Protein AF-A0A0F9KR98-F1 (afdb_monomer)

Foldseek 3Di:
DVVVVVVVVVVVVVVVVVCVVCVVVCVVCVPLVVCVVVVHQWDWDADPVRDIDIDGNVVVVVVPD

Sequence (65 aa):
MMIGLYLGLILFVIAIIALAKNVEEIRNDPIIYGMEKHEFSSCTCYADDGQYTNIILSDFQKGDT

Radius of gyration: 17.57 Å; Cα contacts (8 Å, |Δi|>4): 35; chains: 1; bounding box: 34×19×54 Å

Organism: NCBI:txid412755

Structure (mmCIF, N/CA/C/O backbone):
data_AF-A0A0F9KR98-F1
#
_entry.id   AF-A0A0F9KR98-F1
#
loop_
_atom_site.group_PDB
_atom_site.id
_atom_site.type_symbol
_atom_site.label_atom_id
_atom_site.label_alt_id
_atom_site.label_comp_id
_atom_site.label_asym_id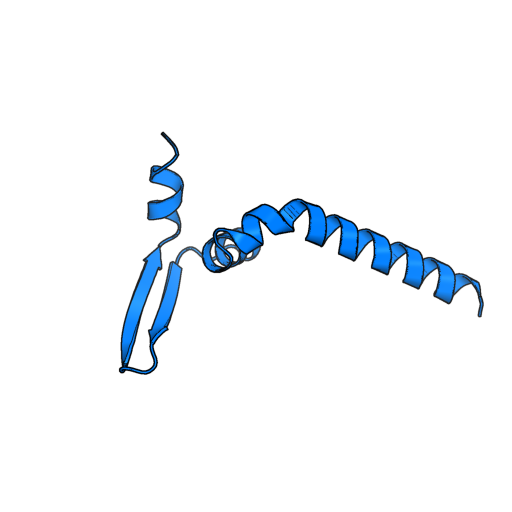
_atom_site.label_entity_id
_atom_site.label_seq_id
_atom_site.pdbx_PDB_ins_code
_atom_site.Cartn_x
_atom_site.Cartn_y
_atom_site.Cartn_z
_atom_site.occupancy
_atom_site.B_iso_or_equiv
_atom_site.auth_seq_id
_atom_site.auth_comp_id
_atom_site.auth_asym_id
_atom_site.auth_atom_id
_atom_site.pdbx_PDB_model_num
ATOM 1 N N . MET A 1 1 ? 3.991 0.381 -35.868 1.00 60.09 1 MET A N 1
ATOM 2 C CA . MET A 1 1 ? 3.161 -0.631 -35.172 1.00 60.09 1 MET A CA 1
ATOM 3 C C . MET A 1 1 ? 3.941 -1.461 -34.150 1.00 60.09 1 MET A C 1
ATOM 5 O O . MET A 1 1 ? 3.480 -1.532 -33.026 1.00 60.09 1 MET A O 1
ATOM 9 N N . MET A 1 2 ? 5.117 -2.025 -34.466 1.00 66.06 2 MET A N 1
ATOM 10 C CA . MET A 1 2 ? 5.872 -2.878 -33.517 1.00 66.06 2 MET A CA 1
ATOM 11 C C . MET A 1 2 ? 6.492 -2.133 -32.315 1.00 66.06 2 MET A C 1
ATOM 13 O O . MET A 1 2 ? 6.499 -2.653 -31.207 1.00 66.06 2 MET A O 1
ATOM 17 N N . ILE A 1 3 ? 6.971 -0.896 -32.499 1.00 75.44 3 ILE A N 1
ATOM 18 C CA . ILE A 1 3 ? 7.673 -0.119 -31.452 1.00 75.44 3 ILE A CA 1
ATOM 19 C C . ILE A 1 3 ? 6.800 0.178 -30.221 1.00 75.44 3 ILE A C 1
ATOM 21 O O . ILE A 1 3 ? 7.290 0.114 -29.096 1.00 75.44 3 ILE A O 1
ATOM 25 N N . GLY A 1 4 ? 5.504 0.446 -30.414 1.00 73.50 4 GLY A N 1
ATOM 26 C CA . GLY A 1 4 ? 4.581 0.679 -29.297 1.00 73.50 4 GLY A CA 1
ATOM 27 C C . GLY A 1 4 ? 4.383 -0.560 -28.420 1.00 73.50 4 GLY A C 1
ATOM 28 O O . GLY A 1 4 ? 4.211 -0.437 -27.212 1.00 73.50 4 GLY A O 1
ATOM 29 N N . LEU A 1 5 ? 4.484 -1.754 -29.012 1.00 80.94 5 LEU A N 1
ATOM 30 C CA . LEU A 1 5 ? 4.333 -3.022 -28.303 1.00 80.94 5 LEU A CA 1
ATOM 31 C C . LEU A 1 5 ? 5.549 -3.312 -27.410 1.00 80.94 5 LEU A C 1
ATOM 33 O O . LEU A 1 5 ? 5.389 -3.739 -26.270 1.00 80.94 5 LEU A O 1
ATOM 37 N N . TYR A 1 6 ? 6.755 -2.994 -27.892 1.00 83.31 6 TYR A N 1
ATOM 38 C CA . TYR A 1 6 ? 7.983 -3.092 -27.096 1.00 83.31 6 TYR A CA 1
ATOM 39 C C . TYR A 1 6 ? 8.012 -2.088 -25.941 1.00 83.31 6 TYR A C 1
ATOM 41 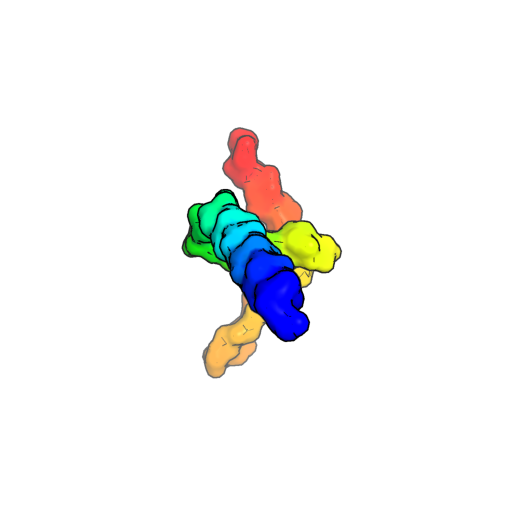O O . TYR A 1 6 ? 8.346 -2.465 -24.821 1.00 83.31 6 TYR A O 1
ATOM 49 N N . LEU A 1 7 ? 7.611 -0.835 -26.178 1.00 84.88 7 LEU A N 1
ATOM 50 C CA . LEU A 1 7 ? 7.483 0.167 -25.113 1.00 84.88 7 LEU A CA 1
ATOM 51 C C . LEU A 1 7 ? 6.460 -0.257 -24.050 1.00 84.88 7 LEU A C 1
ATOM 53 O O . LEU A 1 7 ? 6.745 -0.156 -22.860 1.00 84.88 7 LEU A O 1
ATOM 57 N N . GLY A 1 8 ? 5.309 -0.791 -24.468 1.00 85.44 8 GLY A N 1
ATOM 58 C CA . GLY A 1 8 ? 4.300 -1.321 -23.549 1.00 85.44 8 GLY A CA 1
ATOM 59 C C . GLY A 1 8 ? 4.821 -2.478 -22.694 1.00 85.44 8 GLY A C 1
ATOM 60 O O . GLY A 1 8 ? 4.624 -2.478 -21.482 1.00 85.44 8 GLY A O 1
ATOM 61 N N . LEU A 1 9 ? 5.548 -3.425 -23.298 1.00 86.31 9 LEU A N 1
ATOM 62 C CA . LEU A 1 9 ? 6.177 -4.540 -22.580 1.00 86.31 9 LEU A CA 1
ATOM 63 C C . LEU A 1 9 ? 7.213 -4.066 -21.557 1.00 86.31 9 LEU A C 1
ATOM 65 O O . LEU A 1 9 ? 7.222 -4.550 -20.429 1.00 86.31 9 LEU A O 1
ATOM 69 N N . ILE A 1 10 ? 8.059 -3.101 -21.923 1.00 88.50 10 ILE A N 1
ATOM 70 C CA . ILE A 1 10 ? 9.072 -2.548 -21.013 1.00 88.50 10 ILE A CA 1
ATOM 71 C C . ILE A 1 10 ? 8.400 -1.863 -19.816 1.00 88.50 10 ILE A C 1
ATOM 73 O O . ILE A 1 10 ? 8.776 -2.119 -18.674 1.00 88.50 10 ILE A O 1
ATOM 77 N N . LEU A 1 11 ? 7.371 -1.043 -20.055 1.00 86.12 11 LEU A N 1
ATOM 78 C CA . LEU A 1 11 ? 6.625 -0.374 -18.984 1.00 86.12 11 LEU A CA 1
ATOM 79 C C . LEU A 1 11 ? 5.908 -1.371 -18.067 1.00 86.12 11 LEU A C 1
ATOM 81 O O . LEU A 1 11 ? 5.918 -1.200 -16.849 1.00 86.12 11 LEU A O 1
ATOM 85 N N . PHE A 1 12 ? 5.343 -2.437 -18.634 1.00 85.62 12 PHE A N 1
ATOM 86 C CA . PHE A 1 12 ? 4.695 -3.497 -17.866 1.00 85.62 12 PHE A CA 1
ATOM 87 C C . PHE A 1 12 ? 5.684 -4.227 -16.947 1.00 85.62 12 PHE A C 1
ATOM 89 O O . PHE A 1 12 ? 5.400 -4.437 -15.769 1.00 85.62 12 PHE A O 1
ATOM 96 N N . VAL A 1 13 ? 6.881 -4.548 -17.445 1.00 87.62 13 VAL A N 1
ATOM 97 C CA . VAL A 1 13 ? 7.934 -5.186 -16.639 1.00 87.62 13 VAL A CA 1
ATOM 98 C C . VAL A 1 13 ? 8.420 -4.260 -15.521 1.00 87.62 13 VAL A C 1
ATOM 100 O O . VAL A 1 13 ? 8.585 -4.712 -14.389 1.00 87.62 13 VAL A O 1
ATOM 103 N N . ILE A 1 14 ? 8.595 -2.962 -15.790 1.00 85.25 14 ILE A N 1
ATOM 104 C CA . ILE A 1 14 ? 8.979 -1.980 -14.762 1.00 85.25 14 ILE A CA 1
ATOM 105 C C . ILE A 1 14 ? 7.913 -1.892 -13.663 1.00 85.25 14 ILE A C 1
ATOM 107 O O . ILE A 1 14 ? 8.261 -1.878 -12.483 1.00 85.25 14 ILE A O 1
ATOM 111 N N . ALA A 1 15 ? 6.628 -1.890 -14.029 1.00 81.38 15 ALA A N 1
ATOM 112 C CA . ALA A 1 15 ? 5.533 -1.897 -13.063 1.00 81.38 15 ALA A CA 1
ATOM 113 C C . ALA A 1 15 ? 5.563 -3.154 -12.178 1.00 81.38 15 ALA A C 1
ATOM 115 O O . ALA A 1 15 ? 5.453 -3.041 -10.959 1.00 81.38 15 ALA A O 1
ATOM 116 N N . ILE A 1 16 ? 5.797 -4.337 -12.758 1.00 83.38 16 ILE A N 1
ATOM 117 C CA . ILE A 1 16 ? 5.927 -5.588 -11.993 1.00 83.38 16 ILE A CA 1
ATOM 118 C C . ILE A 1 16 ? 7.111 -5.527 -11.025 1.00 83.38 16 ILE A C 1
ATOM 120 O O . ILE A 1 16 ? 6.961 -5.914 -9.872 1.00 83.38 16 ILE A O 1
ATOM 124 N N . ILE A 1 17 ? 8.273 -5.029 -11.458 1.00 82.25 17 ILE A N 1
ATOM 125 C CA . ILE A 1 17 ? 9.460 -4.905 -10.595 1.00 82.25 17 ILE A CA 1
ATOM 126 C C . ILE A 1 17 ? 9.194 -3.928 -9.441 1.00 82.25 17 ILE A C 1
ATOM 128 O O . ILE A 1 17 ? 9.585 -4.194 -8.304 1.00 82.25 17 ILE A O 1
ATOM 132 N N . ALA A 1 18 ? 8.520 -2.810 -9.721 1.00 76.62 18 ALA A N 1
ATOM 133 C CA . ALA A 1 18 ? 8.144 -1.829 -8.711 1.00 76.62 18 ALA A CA 1
ATOM 134 C C . ALA A 1 18 ? 7.142 -2.398 -7.697 1.00 76.62 18 ALA A C 1
ATOM 136 O O . ALA A 1 18 ? 7.283 -2.138 -6.505 1.00 76.62 18 ALA A O 1
ATOM 137 N N . LEU A 1 19 ? 6.176 -3.209 -8.143 1.00 72.44 19 LEU A N 1
ATOM 138 C CA . LEU A 1 19 ? 5.309 -3.950 -7.229 1.00 72.44 19 LEU A CA 1
ATOM 139 C C . LEU A 1 19 ? 6.119 -4.962 -6.417 1.00 72.44 19 LEU A C 1
ATOM 141 O O . LEU A 1 19 ? 6.066 -4.921 -5.197 1.00 72.44 19 LEU A O 1
ATOM 145 N N . ALA A 1 20 ? 6.906 -5.821 -7.070 1.00 75.12 20 ALA A N 1
ATOM 146 C CA . ALA A 1 20 ? 7.643 -6.910 -6.430 1.00 75.12 20 ALA A CA 1
ATOM 147 C C . ALA A 1 20 ? 8.588 -6.431 -5.319 1.00 75.12 20 ALA A C 1
ATOM 149 O O . ALA A 1 20 ? 8.684 -7.086 -4.287 1.00 75.12 20 ALA A O 1
ATOM 150 N N . LYS A 1 21 ? 9.237 -5.272 -5.493 1.00 71.94 21 LYS A N 1
ATOM 151 C CA . LYS A 1 21 ? 10.081 -4.665 -4.451 1.00 71.94 21 LYS A CA 1
ATOM 152 C C . LYS A 1 21 ? 9.325 -4.309 -3.173 1.00 71.94 21 LYS A C 1
ATOM 154 O O . LYS A 1 21 ? 9.921 -4.349 -2.109 1.00 71.94 21 LYS A O 1
ATOM 159 N N . ASN A 1 22 ? 8.045 -3.979 -3.291 1.00 68.06 22 ASN A N 1
ATOM 160 C CA . ASN A 1 22 ? 7.207 -3.582 -2.166 1.00 68.06 22 ASN A CA 1
ATOM 161 C C . ASN A 1 22 ? 6.228 -4.697 -1.758 1.00 68.06 22 ASN A C 1
ATOM 163 O O . ASN A 1 22 ? 5.405 -4.486 -0.880 1.00 68.06 22 ASN A O 1
ATOM 167 N N . VAL A 1 23 ? 6.275 -5.882 -2.387 1.00 67.69 23 VAL A N 1
ATOM 168 C CA . VAL A 1 23 ? 5.325 -6.977 -2.106 1.00 67.69 23 VAL A CA 1
ATOM 169 C C . VAL A 1 23 ? 5.449 -7.478 -0.670 1.00 67.69 23 VAL A C 1
ATOM 171 O O . VAL A 1 23 ? 4.429 -7.823 -0.086 1.00 67.69 23 VAL A O 1
ATOM 174 N N . GLU A 1 24 ? 6.650 -7.519 -0.088 1.00 63.75 24 GLU A N 1
ATOM 175 C CA . GLU A 1 24 ? 6.811 -7.910 1.322 1.00 63.75 24 GLU A CA 1
ATOM 176 C C . GLU A 1 24 ? 6.143 -6.905 2.268 1.00 63.75 24 GLU A C 1
ATOM 178 O O . GLU A 1 24 ? 5.420 -7.305 3.176 1.00 63.75 24 GLU A O 1
ATOM 183 N N . GLU A 1 25 ? 6.297 -5.612 1.993 1.00 61.88 25 GLU A N 1
ATOM 184 C CA . GLU A 1 25 ? 5.703 -4.520 2.770 1.00 61.88 25 GLU A CA 1
ATOM 185 C C . GLU A 1 25 ? 4.173 -4.471 2.611 1.00 61.88 25 GLU A C 1
ATOM 187 O O . GLU A 1 25 ? 3.439 -4.443 3.596 1.00 61.88 25 GLU A O 1
ATOM 192 N N . ILE A 1 26 ? 3.674 -4.603 1.375 1.00 66.31 26 ILE A N 1
ATOM 193 C CA . ILE A 1 26 ? 2.240 -4.708 1.056 1.00 66.31 26 ILE A CA 1
ATOM 194 C C . ILE A 1 26 ? 1.617 -5.956 1.695 1.00 66.31 26 ILE A C 1
ATOM 196 O O . ILE A 1 26 ? 0.441 -5.947 2.049 1.00 66.31 26 ILE A O 1
ATOM 200 N N . ARG A 1 27 ? 2.367 -7.058 1.805 1.00 65.81 27 ARG A N 1
ATOM 201 C CA . ARG A 1 27 ? 1.857 -8.312 2.369 1.00 65.81 27 ARG A CA 1
ATOM 202 C C . ARG A 1 27 ? 1.753 -8.260 3.888 1.00 65.81 27 ARG A C 1
ATOM 204 O O . ARG A 1 27 ? 0.825 -8.865 4.421 1.00 65.81 27 ARG A O 1
ATOM 211 N N . ASN A 1 28 ? 2.695 -7.598 4.553 1.00 69.56 28 ASN A N 1
ATOM 212 C CA . ASN A 1 28 ? 2.689 -7.482 6.006 1.00 69.56 28 ASN A CA 1
ATOM 213 C C . ASN A 1 28 ? 1.642 -6.462 6.463 1.00 69.56 28 ASN A C 1
ATOM 215 O O . ASN A 1 28 ? 0.777 -6.824 7.253 1.00 69.56 28 ASN A O 1
ATOM 219 N N . ASP A 1 29 ? 1.640 -5.255 5.886 1.00 74.62 29 ASP A N 1
ATOM 220 C CA . ASP A 1 29 ? 0.759 -4.166 6.322 1.00 74.62 29 ASP A CA 1
ATOM 221 C C . ASP A 1 29 ? 0.211 -3.351 5.129 1.00 74.62 29 ASP A C 1
ATOM 223 O O . ASP A 1 29 ? 0.610 -2.204 4.898 1.00 74.62 29 ASP A O 1
ATOM 227 N N . PRO A 1 30 ? -0.755 -3.895 4.358 1.00 74.06 30 PRO A N 1
ATOM 228 C CA . PRO A 1 30 ? -1.263 -3.260 3.134 1.00 74.06 30 PRO A CA 1
ATOM 229 C C . PRO A 1 30 ? -1.915 -1.894 3.384 1.00 74.06 30 PRO A C 1
ATOM 231 O O . PRO A 1 30 ? -1.864 -1.012 2.525 1.00 74.06 30 PRO A O 1
ATOM 234 N N . ILE A 1 31 ? -2.535 -1.718 4.556 1.00 78.94 31 ILE A N 1
ATOM 235 C CA . ILE A 1 31 ? -3.190 -0.465 4.946 1.00 78.94 31 ILE A CA 1
ATOM 236 C C . ILE A 1 31 ? -2.139 0.605 5.257 1.00 78.94 31 ILE A C 1
ATOM 238 O O . ILE A 1 31 ? -2.247 1.716 4.743 1.00 78.94 31 ILE A O 1
ATOM 242 N N . ILE A 1 32 ? -1.103 0.264 6.029 1.00 78.81 32 ILE A N 1
ATOM 243 C CA . ILE A 1 32 ? -0.017 1.187 6.389 1.00 78.81 32 ILE A CA 1
ATOM 244 C C . ILE A 1 32 ? 0.758 1.604 5.138 1.00 78.81 32 ILE A C 1
ATOM 246 O O . ILE A 1 32 ? 0.904 2.798 4.888 1.00 78.81 32 ILE A O 1
ATOM 250 N N . TYR A 1 33 ? 1.129 0.645 4.284 1.00 77.56 33 TYR A N 1
ATOM 251 C CA . TYR A 1 33 ? 1.784 0.925 3.005 1.00 77.56 33 TYR A CA 1
ATOM 252 C C . TYR A 1 33 ? 0.962 1.884 2.128 1.00 77.56 33 TYR A C 1
ATOM 254 O O . TYR A 1 33 ? 1.484 2.851 1.570 1.00 77.56 33 TYR A O 1
ATOM 262 N N . GLY A 1 34 ? -0.349 1.640 2.014 1.00 78.88 34 GLY A N 1
ATOM 263 C CA . GLY A 1 34 ? -1.251 2.516 1.268 1.00 78.88 34 GLY A CA 1
ATOM 264 C C . GLY A 1 34 ? -1.318 3.928 1.856 1.00 78.88 34 GLY A C 1
ATOM 265 O O . GLY A 1 34 ? -1.334 4.905 1.107 1.00 78.88 34 GLY A O 1
ATOM 266 N N . MET A 1 35 ? -1.315 4.047 3.184 1.00 81.69 35 MET A N 1
ATOM 267 C CA . MET A 1 35 ? -1.325 5.334 3.877 1.00 81.69 35 MET A CA 1
ATOM 268 C C . MET A 1 35 ? -0.029 6.122 3.655 1.00 81.69 35 MET A C 1
ATOM 270 O O . MET A 1 35 ? -0.102 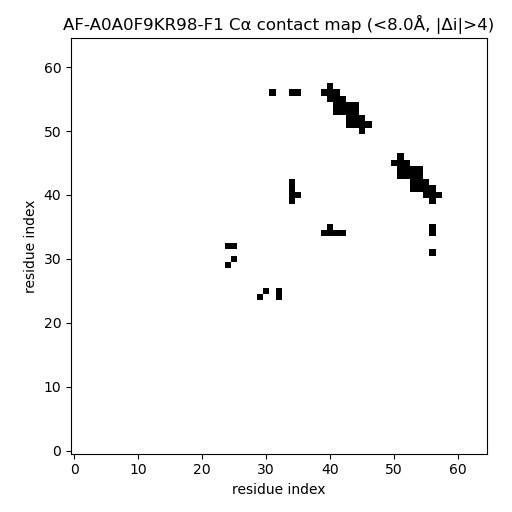7.295 3.295 1.00 81.69 35 MET A O 1
ATOM 274 N N . GLU A 1 36 ? 1.139 5.485 3.769 1.00 79.12 36 GLU A N 1
ATOM 275 C CA . GLU A 1 36 ? 2.429 6.137 3.508 1.00 79.12 36 GLU A CA 1
ATOM 276 C C . GLU A 1 36 ? 2.572 6.565 2.048 1.00 79.12 36 GLU A C 1
ATOM 278 O O . GLU A 1 36 ? 3.029 7.670 1.753 1.00 79.12 36 GLU A O 1
ATOM 283 N N . LYS A 1 37 ? 2.139 5.714 1.110 1.00 79.50 37 LYS A N 1
ATOM 284 C CA . LYS A 1 37 ? 2.326 5.978 -0.319 1.00 79.50 37 LYS A CA 1
ATOM 285 C C . LYS A 1 37 ? 1.434 7.092 -0.863 1.00 79.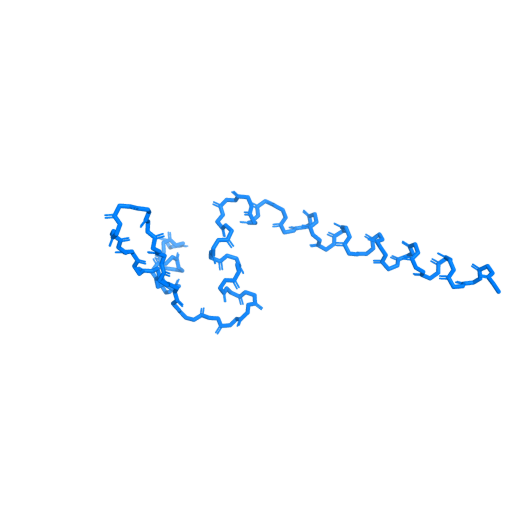50 37 LYS A C 1
ATOM 287 O O . LYS A 1 37 ? 1.798 7.726 -1.855 1.00 79.50 37 LYS A O 1
ATOM 292 N N . HIS A 1 38 ? 0.282 7.310 -0.236 1.00 80.25 38 HIS A N 1
ATOM 293 C CA . HIS A 1 38 ? -0.700 8.321 -0.622 1.00 80.25 38 HIS A CA 1
ATOM 294 C C . HIS A 1 38 ? -0.776 9.509 0.354 1.00 80.25 38 HIS A C 1
ATOM 296 O O . HIS A 1 38 ? -1.696 10.315 0.244 1.00 80.25 38 HIS A O 1
ATOM 302 N N . GLU A 1 39 ? 0.191 9.635 1.271 1.00 79.56 39 GLU A N 1
ATOM 303 C CA . GLU A 1 39 ? 0.312 10.742 2.237 1.00 79.56 39 GLU A CA 1
ATOM 3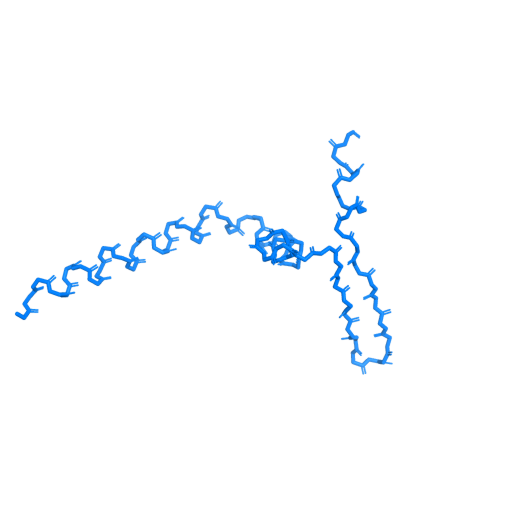04 C C . GLU A 1 39 ? -0.900 10.897 3.182 1.00 79.56 39 GLU A C 1
ATOM 306 O O . GLU A 1 39 ? -1.259 12.000 3.601 1.00 79.56 39 GLU A O 1
ATOM 311 N N . PHE A 1 40 ? -1.537 9.784 3.558 1.00 82.00 40 PHE A N 1
ATOM 312 C CA . PHE A 1 40 ? -2.618 9.773 4.545 1.00 82.00 40 PHE A CA 1
ATOM 313 C C . PHE A 1 40 ? -2.077 9.611 5.970 1.00 82.00 40 PHE A C 1
ATOM 315 O O . PHE A 1 40 ? -1.276 8.726 6.253 1.00 82.00 40 PHE A O 1
ATOM 322 N N . SER A 1 41 ? -2.573 10.424 6.906 1.00 82.38 41 SER A N 1
ATOM 323 C CA . SER A 1 41 ? -2.183 10.366 8.324 1.00 82.38 41 SER A CA 1
ATOM 324 C C . SER A 1 41 ? -3.032 9.409 9.169 1.00 82.38 41 SER A C 1
ATOM 326 O O . SER A 1 41 ? -2.570 8.921 10.201 1.00 82.38 41 SER A O 1
ATOM 328 N N . SER A 1 42 ? -4.271 9.136 8.749 1.00 84.75 42 SER A N 1
ATOM 329 C CA . SER A 1 42 ? -5.182 8.207 9.425 1.00 84.75 42 SER A CA 1
ATOM 330 C C . SER A 1 42 ? -6.144 7.541 8.440 1.00 84.75 42 SER A C 1
ATOM 332 O O . SER A 1 42 ? -6.468 8.106 7.393 1.00 84.75 42 SER A O 1
ATOM 334 N N . CYS A 1 43 ? -6.609 6.343 8.783 1.00 83.75 43 CYS A N 1
ATOM 335 C CA . CYS A 1 43 ? -7.643 5.611 8.063 1.00 83.75 43 CYS A CA 1
ATOM 336 C C . CYS A 1 43 ? -8.690 5.104 9.061 1.00 83.75 43 CYS A C 1
ATOM 338 O O . CY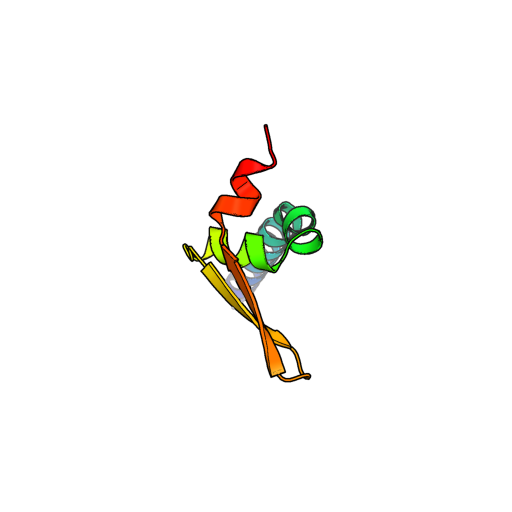S A 1 43 ? -8.342 4.633 10.140 1.00 83.75 43 CYS A O 1
ATOM 340 N N . THR A 1 44 ? -9.974 5.181 8.708 1.00 86.00 44 THR A N 1
ATOM 341 C CA . THR A 1 44 ? -11.048 4.549 9.486 1.00 86.00 44 THR A CA 1
ATOM 342 C C . THR A 1 44 ? -11.525 3.318 8.733 1.00 86.00 44 THR A C 1
ATOM 344 O O . THR A 1 44 ? -12.062 3.433 7.631 1.00 86.00 44 THR A O 1
ATOM 347 N N . CYS A 1 45 ? -11.347 2.145 9.329 1.00 81.69 45 CYS A N 1
ATOM 348 C CA . CYS A 1 45 ? -11.863 0.894 8.795 1.00 81.69 45 CYS A CA 1
ATOM 349 C C . CYS A 1 45 ? -13.201 0.580 9.458 1.00 81.69 45 CYS A C 1
ATOM 351 O O . CYS A 1 45 ? -13.310 0.637 10.682 1.00 81.69 45 CYS A O 1
ATOM 353 N N . TYR A 1 46 ? -14.198 0.232 8.650 1.00 86.44 46 TYR A N 1
ATOM 354 C CA . TYR A 1 46 ? -15.511 -0.205 9.112 1.00 86.44 46 TYR A CA 1
ATOM 355 C C . TYR A 1 46 ? -15.607 -1.717 8.939 1.00 86.44 46 TYR A C 1
ATOM 357 O O . TYR A 1 46 ? -15.373 -2.227 7.845 1.00 86.44 46 TYR A O 1
ATOM 365 N N . ALA A 1 47 ? -15.915 -2.420 10.021 1.00 82.88 47 ALA A N 1
ATOM 366 C CA . ALA A 1 47 ? -16.213 -3.839 10.003 1.00 82.88 47 ALA A CA 1
ATOM 367 C C . ALA A 1 47 ? -17.706 -4.070 9.714 1.00 82.88 47 ALA A C 1
ATOM 369 O O . ALA A 1 47 ? -18.551 -3.203 9.954 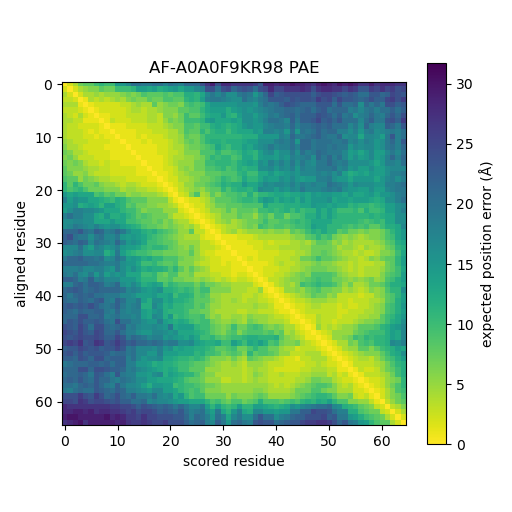1.00 82.88 47 ALA A O 1
ATOM 370 N N . ASP A 1 48 ? -18.035 -5.261 9.210 1.00 84.50 48 ASP A N 1
ATOM 371 C CA . ASP A 1 48 ? -19.408 -5.639 8.841 1.00 84.50 48 ASP A CA 1
ATOM 372 C C . ASP A 1 48 ? -20.371 -5.683 10.042 1.00 84.50 48 ASP A C 1
ATOM 374 O O . ASP A 1 48 ? -21.589 -5.627 9.875 1.00 84.50 48 ASP A O 1
ATOM 378 N N . ASP A 1 49 ? -19.839 -5.756 11.263 1.00 87.00 49 ASP A N 1
ATOM 379 C CA . ASP A 1 49 ? -20.594 -5.694 12.517 1.00 87.00 49 ASP A CA 1
ATOM 380 C C . ASP A 1 49 ? -20.912 -4.253 12.967 1.00 87.00 49 ASP A C 1
ATOM 382 O O . ASP A 1 49 ? -21.497 -4.045 14.032 1.00 87.00 49 ASP A O 1
ATOM 386 N N . GLY A 1 50 ? -20.548 -3.251 12.160 1.00 82.62 50 GLY A N 1
ATOM 387 C CA . GLY A 1 50 ? -20.750 -1.834 12.454 1.00 82.62 50 GLY A CA 1
ATOM 388 C C . GLY A 1 50 ? -19.708 -1.242 13.403 1.00 82.62 50 GLY A C 1
ATOM 389 O O . GLY A 1 50 ? -19.777 -0.046 13.698 1.00 82.62 50 GLY A O 1
ATOM 390 N N . GLN A 1 51 ? -18.732 -2.032 13.867 1.00 86.56 51 GLN A N 1
ATOM 391 C CA . GLN A 1 51 ? -17.584 -1.485 14.573 1.00 86.56 51 GLN A CA 1
ATOM 392 C C . GLN A 1 51 ? -16.679 -0.740 13.601 1.00 86.56 51 GLN A C 1
ATOM 394 O O . GLN A 1 51 ? -16.540 -1.096 12.431 1.00 86.56 51 GLN A O 1
ATOM 399 N N . TYR A 1 52 ? -16.040 0.309 14.100 1.00 84.31 52 TYR A N 1
ATOM 400 C CA . TYR A 1 52 ? -15.010 1.011 13.361 1.00 84.31 52 TYR A CA 1
ATOM 401 C C . TYR A 1 52 ? -13.736 1.067 14.188 1.00 84.31 52 TYR A C 1
ATOM 403 O O . TYR A 1 52 ? -13.769 1.248 15.405 1.00 84.31 52 TYR A O 1
ATOM 411 N N . THR A 1 53 ? -12.608 0.922 13.507 1.00 84.31 53 THR A N 1
ATOM 412 C CA . THR A 1 53 ? -11.286 1.143 14.084 1.00 84.31 53 THR A CA 1
ATOM 413 C C . THR A 1 53 ? -10.613 2.285 13.343 1.00 84.31 53 THR A C 1
ATOM 415 O O . THR A 1 53 ? -10.714 2.386 12.118 1.00 84.31 53 THR A O 1
ATOM 418 N N . ASN A 1 54 ? -9.971 3.182 14.086 1.00 84.81 54 ASN A N 1
ATOM 419 C CA . ASN A 1 54 ? -9.173 4.251 13.506 1.00 84.81 54 ASN A CA 1
ATOM 420 C C . ASN A 1 54 ? -7.698 3.860 13.609 1.00 84.81 54 ASN A C 1
ATOM 422 O O . ASN A 1 54 ? -7.196 3.587 14.697 1.00 84.81 54 ASN A O 1
ATOM 426 N N . ILE A 1 55 ? -7.037 3.797 12.461 1.00 84.44 55 ILE A N 1
ATOM 427 C CA . ILE A 1 55 ? -5.630 3.454 12.309 1.00 84.44 55 ILE A CA 1
ATOM 428 C C . ILE A 1 55 ? -4.888 4.768 12.084 1.00 84.44 55 ILE A C 1
ATOM 430 O O . ILE A 1 55 ? -5.127 5.449 11.084 1.00 84.44 55 ILE A O 1
ATOM 434 N N . ILE A 1 56 ? -4.005 5.135 13.013 1.00 85.62 56 ILE A N 1
ATOM 435 C CA . ILE A 1 56 ? -3.189 6.350 12.940 1.00 85.62 56 ILE A CA 1
ATOM 436 C C . ILE A 1 56 ? -1.763 5.946 12.569 1.00 85.62 56 ILE A C 1
ATOM 438 O O . ILE A 1 56 ? -1.150 5.128 13.250 1.00 85.62 56 ILE A O 1
ATOM 442 N N . LEU A 1 57 ? -1.215 6.538 11.505 1.00 81.12 57 LEU A N 1
ATOM 443 C CA . LEU A 1 57 ? 0.089 6.142 10.959 1.00 81.12 57 LEU A CA 1
ATOM 444 C C . LEU A 1 57 ? 1.236 6.287 11.976 1.00 81.12 57 LEU A C 1
ATOM 446 O O . LEU A 1 57 ? 2.137 5.452 12.042 1.00 81.12 57 LEU A O 1
ATOM 450 N N . SER A 1 58 ? 1.183 7.333 12.806 1.00 80.00 58 SER A N 1
ATOM 451 C CA . SER A 1 58 ? 2.214 7.632 13.807 1.00 80.00 58 SER A CA 1
ATOM 452 C C . SER A 1 58 ? 2.376 6.557 14.878 1.00 80.00 58 SER A C 1
ATOM 454 O O . SER A 1 58 ? 3.441 6.470 15.484 1.00 80.00 58 SER A O 1
ATOM 456 N N . ASP A 1 59 ? 1.337 5.759 15.131 1.00 77.19 59 ASP A N 1
ATOM 457 C CA . ASP A 1 59 ? 1.367 4.727 16.169 1.00 77.19 59 ASP A CA 1
ATOM 458 C C . ASP A 1 59 ? 2.189 3.509 15.726 1.00 77.19 59 ASP A C 1
ATOM 460 O O . ASP A 1 59 ? 2.765 2.817 16.563 1.00 77.19 59 ASP A O 1
ATOM 464 N N . PHE A 1 60 ? 2.321 3.305 14.411 1.00 69.00 60 PHE A N 1
ATOM 465 C CA . PHE A 1 60 ? 3.100 2.220 13.810 1.00 69.00 60 PHE A CA 1
ATOM 466 C C . PHE A 1 60 ? 4.569 2.607 13.616 1.00 69.00 60 PHE A C 1
ATOM 468 O O . PHE A 1 60 ? 5.451 1.801 13.887 1.00 69.00 60 PHE A O 1
ATOM 475 N N . GLN A 1 61 ? 4.857 3.870 13.284 1.00 64.38 61 GLN A N 1
ATOM 476 C CA . GLN A 1 61 ? 6.240 4.365 13.184 1.00 64.38 61 GLN A CA 1
ATOM 477 C C . GLN A 1 61 ? 6.975 4.415 14.537 1.00 64.38 61 GLN A C 1
ATOM 479 O O . GLN A 1 61 ? 8.199 4.501 14.586 1.00 64.38 61 GLN A O 1
ATOM 484 N N . LYS A 1 62 ? 6.242 4.369 15.656 1.00 56.06 62 LYS A N 1
ATOM 485 C CA . LYS A 1 62 ? 6.804 4.416 17.015 1.00 56.06 62 LYS A CA 1
ATOM 486 C C . LYS A 1 62 ? 7.219 3.044 17.563 1.00 56.06 62 LYS A C 1
ATOM 488 O O . LYS A 1 62 ? 7.830 2.995 18.625 1.00 56.06 62 LYS A O 1
ATOM 493 N N . GLY A 1 63 ? 6.860 1.957 16.874 1.00 50.84 63 GLY A N 1
ATOM 494 C CA . GLY A 1 63 ? 7.173 0.577 17.261 1.00 50.84 63 GLY A CA 1
ATOM 495 C C . GLY A 1 63 ? 8.542 0.067 16.793 1.00 50.84 63 GLY A C 1
ATOM 496 O O . GLY A 1 63 ? 8.945 -1.009 17.221 1.00 50.84 63 GLY A O 1
ATOM 497 N N . ASP A 1 64 ? 9.251 0.837 15.962 1.00 48.09 64 ASP A N 1
ATOM 498 C CA . ASP A 1 64 ? 10.548 0.485 15.353 1.00 48.09 64 ASP A CA 1
ATOM 499 C C . ASP A 1 64 ? 11.784 0.971 16.154 1.00 48.09 64 ASP A C 1
ATOM 501 O O . ASP A 1 64 ? 12.890 1.054 15.612 1.00 48.09 64 ASP A O 1
ATOM 505 N N . THR A 1 65 ? 11.631 1.295 17.447 1.00 40.66 65 THR A N 1
ATOM 506 C CA . THR A 1 65 ? 12.756 1.634 18.354 1.00 40.66 65 THR A CA 1
ATOM 507 C C . THR A 1 65 ? 13.017 0.580 19.412 1.00 40.66 65 THR A C 1
ATOM 509 O O . THR A 1 65 ? 12.050 0.249 20.136 1.00 40.66 65 THR A O 1
#

Nearest PDB structures (foldseek):
  7rus-assembly1_A  TM=6.144E-01  e=7.578E-01  Mycobacterium tuberculosis
  8xvt-assembly1_K  TM=4.638E-01  e=9.922E-01  Homo sapiens
  4wav-assembly1_A  TM=4.806E-01  e=1.135E+00  Haloquadratum walsbyi C23
  4wav-assembly2_B  TM=4.693E-01  e=1.946E+00  Haloquadratum walsbyi C23

Mean predicted aligned error: 11.31 Å

Solvent-accessible surface area (backbone atoms only — not comparable to f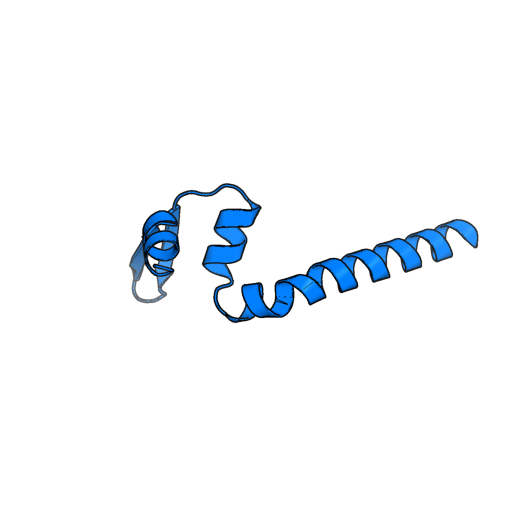ull-atom values): 3971 Å² total; per-residue (Å²): 122,68,67,64,53,54,54,51,50,53,53,52,52,52,52,50,52,59,46,59,76,41,42,66,54,45,67,75,39,46,66,59,47,51,26,66,76,68,73,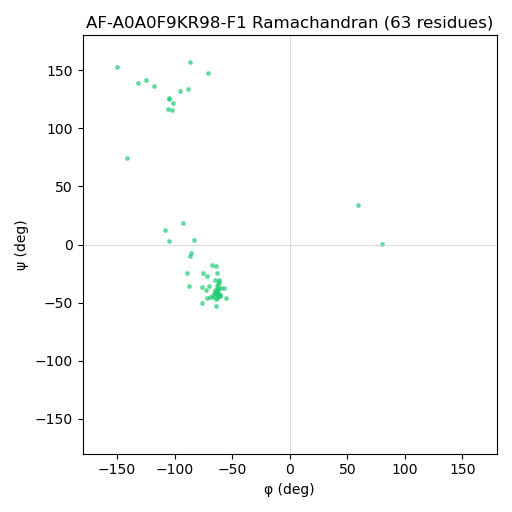44,65,61,50,76,49,75,46,99,85,73,49,71,50,78,49,50,52,70,70,61,69,64,69,82,117

Secondary structure (DSSP, 8-state):
-HHHHHHHHHHHHHHHHHHHHHHHHHHH-HHHHHHHHTT-SEEEEE-TTS-EEEEEHHHHHTT--

pLDDT: mean 76.92, std 10.18, range [40.66, 88.5]